Protein AF-V7HFF7-F1 (afdb_monomer)

Mean predicted aligned error: 7.64 Å

Nearest PDB structures (foldseek):
  9e7c-assembly1_A  TM=5.075E-01  e=8.113E+00  Homo sapiens

Foldseek 3Di:
DDWDWDDDPVDTAQIDDDDDDDDPVNVVCSVPPRNVVPDDPPDDDDDDDPDDDDPPPPPDD

pLDDT: mean 84.96, std 16.57, range [46.91, 96.81]

Solvent-accessible surface area (backbone atoms only — not comparable to full-atom values): 4235 Å² total; per-residue (Å²): 108,38,79,48,62,45,80,54,103,89,47,82,41,52,77,46,79,42,84,47,81,85,48,75,68,59,47,49,50,43,41,66,74,44,39,60,80,66,66,56,96,89,62,82,88,85,78,86,80,86,81,75,76,79,82,72,78,74,79,80,125

Sequence (61 aa):
MTFLAALRHDRVEAPWLIDGPINGERFQLYVDEVLVPIPKPGDIVIMDMCGRPRQRKKNLI

Radius of gyration: 15.18 Å; Cα contacts (8 Å, |Δi|>4): 46; chains: 1; bounding box: 50×18×31 Å

Secondary structure (DSSP, 8-state):
-EEEEEEETTEEEEEEEESS---HHHHHHIIIIIITTSPPTT-------TT----------

Structure (mmCIF, N/CA/C/O backbone):
data_AF-V7HFF7-F1
#
_entry.id   AF-V7HFF7-F1
#
loop_
_atom_site.group_PDB
_atom_site.id
_atom_site.type_symbol
_atom_site.label_atom_id
_atom_site.label_alt_id
_atom_site.label_comp_id
_atom_site.label_asym_id
_atom_site.label_entity_id
_atom_site.label_seq_id
_atom_site.pdbx_PDB_ins_code
_atom_site.Cartn_x
_atom_site.Cartn_y
_atom_site.Cartn_z
_atom_site.occupancy
_atom_site.B_iso_or_equiv
_atom_site.auth_seq_id
_atom_site.auth_comp_id
_atom_site.auth_asym_id
_atom_site.auth_atom_id
_atom_site.pdbx_PDB_model_num
ATOM 1 N N . MET A 1 1 ? -0.969 -11.992 -15.357 1.00 90.50 1 MET A N 1
ATOM 2 C CA . MET A 1 1 ? -1.922 -11.185 -14.578 1.00 90.50 1 MET A CA 1
ATOM 3 C C . MET A 1 1 ? -1.475 -11.213 -13.133 1.00 90.50 1 MET A C 1
ATOM 5 O O . MET A 1 1 ? -1.145 -12.295 -12.659 1.00 90.50 1 MET A O 1
ATOM 9 N N . THR A 1 2 ? -1.401 -10.060 -12.477 1.00 94.25 2 THR A N 1
ATOM 10 C CA . THR A 1 2 ? -0.969 -9.948 -11.077 1.00 94.25 2 THR A CA 1
ATOM 11 C C . THR A 1 2 ? -2.033 -9.194 -10.298 1.00 94.25 2 THR A C 1
ATOM 13 O O . THR A 1 2 ? -2.460 -8.121 -10.719 1.00 94.25 2 THR A O 1
ATOM 16 N N . PHE A 1 3 ? -2.455 -9.762 -9.173 1.00 94.69 3 PHE A N 1
ATOM 17 C CA . PHE A 1 3 ? -3.406 -9.147 -8.256 1.00 94.69 3 PHE A CA 1
ATOM 18 C C . PHE A 1 3 ? -2.682 -8.702 -6.988 1.00 94.69 3 PHE A C 1
ATOM 20 O O . PHE A 1 3 ? -1.901 -9.465 -6.418 1.00 94.69 3 PHE A O 1
ATOM 27 N N . LEU A 1 4 ? -2.947 -7.472 -6.565 1.00 94.44 4 LEU A N 1
ATOM 28 C CA . LEU A 1 4 ? -2.458 -6.877 -5.331 1.00 94.44 4 LEU A CA 1
ATOM 29 C C . LEU A 1 4 ? -3.655 -6.477 -4.482 1.00 94.44 4 LEU A C 1
ATOM 31 O O . LEU A 1 4 ? -4.658 -6.003 -5.005 1.00 94.44 4 LEU A O 1
ATOM 35 N N . ALA A 1 5 ? -3.544 -6.671 -3.177 1.00 95.31 5 ALA A N 1
ATOM 36 C CA . ALA A 1 5 ? -4.517 -6.182 -2.220 1.00 95.31 5 ALA A CA 1
ATOM 37 C C . ALA A 1 5 ? -3.866 -6.063 -0.843 1.00 95.31 5 ALA A C 1
ATOM 39 O O . ALA A 1 5 ? -2.919 -6.786 -0.522 1.00 95.31 5 ALA A O 1
ATOM 40 N N . ALA A 1 6 ? -4.401 -5.174 -0.016 1.00 94.81 6 ALA A N 1
ATOM 41 C CA . ALA A 1 6 ? -4.149 -5.171 1.411 1.00 94.81 6 ALA A CA 1
ATOM 42 C C . ALA A 1 6 ? -5.062 -6.195 2.092 1.00 94.81 6 ALA A C 1
ATOM 44 O O . ALA A 1 6 ? -6.250 -6.299 1.784 1.00 94.81 6 ALA A O 1
ATOM 45 N N . LEU A 1 7 ? -4.513 -6.943 3.044 1.00 94.44 7 LEU A N 1
ATOM 46 C CA . LEU A 1 7 ? -5.282 -7.881 3.851 1.00 94.44 7 LEU A CA 1
ATOM 47 C C . LEU A 1 7 ? -5.398 -7.358 5.275 1.00 94.44 7 LEU A C 1
ATOM 49 O O . LEU A 1 7 ? -4.406 -6.979 5.900 1.00 94.44 7 LEU A O 1
ATOM 53 N N . ARG A 1 8 ? -6.620 -7.384 5.797 1.00 92.69 8 ARG A N 1
ATOM 54 C CA . ARG A 1 8 ? -6.921 -7.210 7.215 1.00 92.69 8 ARG A CA 1
ATOM 55 C C . ARG A 1 8 ? -7.523 -8.505 7.738 1.00 92.69 8 ARG A C 1
ATOM 57 O O . ARG A 1 8 ? -8.000 -9.334 6.969 1.00 92.69 8 ARG A O 1
ATOM 64 N N . HIS A 1 9 ? -7.502 -8.677 9.055 1.00 93.12 9 HIS A N 1
ATOM 65 C CA . HIS A 1 9 ? -8.034 -9.881 9.701 1.00 93.12 9 HIS A CA 1
ATOM 66 C C . HIS A 1 9 ? -9.512 -10.171 9.362 1.00 93.12 9 HIS A C 1
ATOM 68 O O . HIS A 1 9 ? -9.949 -11.309 9.486 1.00 93.12 9 HIS A O 1
ATOM 74 N N . ASP A 1 10 ? -10.265 -9.155 8.939 1.00 95.06 10 ASP A N 1
ATOM 75 C CA . ASP A 1 10 ? -11.704 -9.193 8.690 1.00 95.06 10 ASP A CA 1
ATOM 76 C C . ASP A 1 10 ? -12.099 -8.976 7.218 1.00 95.06 10 ASP A C 1
ATOM 78 O O . ASP A 1 10 ? -13.254 -9.216 6.869 1.00 95.06 10 ASP A O 1
ATOM 82 N N . ARG A 1 11 ? -11.189 -8.504 6.349 1.00 94.81 11 ARG A N 1
ATOM 83 C CA . ARG A 1 11 ? -11.516 -8.150 4.954 1.00 94.81 11 ARG A CA 1
ATOM 84 C C . ARG A 1 11 ? -10.300 -7.972 4.043 1.00 94.81 11 ARG A C 1
ATOM 86 O O . ARG A 1 11 ? -9.172 -7.783 4.494 1.00 94.81 11 ARG A O 1
ATOM 93 N N . VAL A 1 12 ? -10.576 -7.960 2.740 1.00 95.62 12 VAL A N 1
ATOM 94 C CA . VAL A 1 12 ? -9.650 -7.523 1.684 1.00 95.62 12 VAL A CA 1
ATOM 95 C C . VAL A 1 12 ? -9.886 -6.039 1.395 1.00 95.62 12 VAL A C 1
ATOM 97 O O . VAL A 1 12 ? -11.031 -5.602 1.304 1.00 95.62 12 VAL A O 1
ATOM 100 N N . GLU A 1 13 ? -8.816 -5.270 1.229 1.00 95.94 13 GLU A N 1
ATOM 101 C CA . GLU A 1 13 ? -8.829 -3.838 0.922 1.00 95.94 13 GLU A CA 1
ATOM 102 C C . GLU A 1 13 ? -7.837 -3.494 -0.196 1.00 95.94 13 GLU A C 1
ATOM 104 O O . GLU A 1 13 ? -6.996 -4.312 -0.558 1.00 95.94 13 GLU A O 1
ATOM 109 N N . ALA A 1 14 ? -7.937 -2.281 -0.752 1.00 95.88 14 ALA A N 1
ATOM 110 C CA . ALA A 1 14 ? -7.031 -1.773 -1.788 1.00 95.88 14 ALA A CA 1
ATOM 111 C C . ALA A 1 14 ? -6.796 -2.750 -2.971 1.00 95.88 14 ALA A C 1
ATOM 113 O O . ALA A 1 14 ? -5.646 -2.987 -3.327 1.00 95.88 14 ALA A O 1
ATOM 114 N N . PRO A 1 15 ? -7.826 -3.379 -3.574 1.00 96.81 15 PRO A N 1
ATOM 115 C CA . PRO A 1 15 ? -7.596 -4.329 -4.655 1.00 96.81 15 PRO A CA 1
ATOM 116 C C . PRO A 1 15 ? -7.087 -3.616 -5.911 1.00 96.81 15 PRO A C 1
ATOM 118 O O . PRO A 1 15 ? -7.649 -2.610 -6.345 1.00 96.81 15 PRO A O 1
ATOM 121 N N . TRP A 1 16 ? -6.066 -4.181 -6.544 1.00 96.50 16 TRP A N 1
ATOM 122 C CA . TRP A 1 16 ? -5.547 -3.708 -7.816 1.00 96.50 16 TRP A CA 1
ATOM 123 C C . TRP A 1 16 ? -5.120 -4.866 -8.703 1.00 96.50 16 TRP A C 1
ATOM 125 O O . TRP A 1 16 ? -4.517 -5.843 -8.257 1.00 96.50 16 TRP A O 1
ATOM 135 N N . LEU A 1 17 ? -5.447 -4.754 -9.983 1.00 96.19 17 LEU A N 1
ATOM 136 C CA . LEU A 1 17 ? -5.232 -5.800 -10.961 1.00 96.19 17 LEU A CA 1
ATOM 137 C C . LEU A 1 17 ? -4.432 -5.229 -12.117 1.00 96.19 17 LEU A C 1
ATOM 139 O O . LEU A 1 17 ? -4.836 -4.241 -12.727 1.00 96.19 17 LEU A O 1
ATOM 143 N N . ILE A 1 18 ? -3.297 -5.856 -12.402 1.00 94.31 18 ILE A N 1
ATOM 144 C CA . ILE A 1 18 ? -2.404 -5.424 -13.469 1.00 94.31 18 ILE A CA 1
ATOM 145 C C . ILE A 1 18 ? -2.100 -6.568 -14.424 1.00 94.31 18 ILE A C 1
ATOM 147 O O . ILE A 1 18 ? -1.953 -7.737 -14.038 1.00 94.31 18 ILE A O 1
ATOM 151 N N . ASP A 1 19 ? -1.921 -6.200 -15.685 1.00 94.69 19 ASP A N 1
ATOM 152 C CA . ASP A 1 19 ? -1.391 -7.101 -16.689 1.00 94.69 19 ASP A CA 1
ATOM 153 C C . ASP A 1 19 ? 0.142 -7.110 -16.660 1.00 94.69 19 ASP A C 1
ATOM 155 O O . ASP A 1 19 ? 0.836 -6.084 -16.679 1.00 94.69 19 ASP A O 1
ATOM 159 N N . GLY A 1 20 ? 0.680 -8.326 -16.579 1.00 91.62 20 GLY A N 1
ATOM 160 C CA . GLY A 1 20 ? 2.107 -8.578 -16.399 1.00 91.62 20 GLY A CA 1
ATOM 161 C C . GLY A 1 20 ? 2.591 -8.502 -14.941 1.00 91.62 20 GLY A C 1
ATOM 162 O O . GLY A 1 20 ? 1.781 -8.421 -14.014 1.00 91.62 20 GLY A O 1
ATOM 163 N N . PRO A 1 21 ? 3.914 -8.603 -14.727 1.00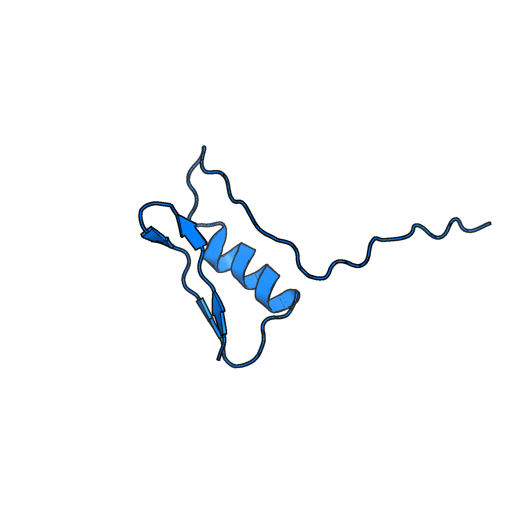 91.81 21 PRO A N 1
ATOM 164 C CA . PRO A 1 21 ? 4.519 -8.614 -13.399 1.00 91.81 21 PRO A CA 1
ATOM 165 C C . PRO A 1 21 ? 4.482 -7.236 -12.722 1.00 91.81 21 PRO A C 1
ATOM 167 O O . PRO A 1 21 ? 4.444 -6.187 -13.376 1.00 91.81 21 PRO A O 1
ATOM 170 N N 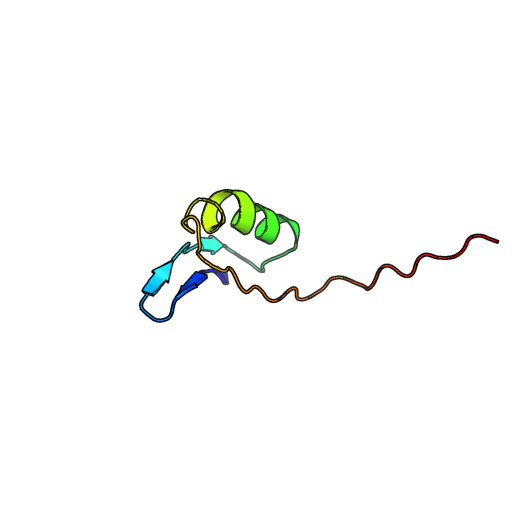. ILE A 1 22 ? 4.523 -7.252 -11.390 1.00 90.12 22 ILE A N 1
ATOM 171 C CA . ILE A 1 22 ? 4.773 -6.067 -10.565 1.00 90.12 22 ILE A CA 1
ATOM 172 C C . ILE A 1 22 ? 6.256 -5.663 -10.674 1.00 90.12 22 ILE A C 1
ATOM 174 O O . ILE A 1 22 ? 7.134 -6.514 -10.811 1.00 90.12 22 ILE A O 1
ATOM 178 N N . ASN A 1 23 ? 6.545 -4.365 -10.620 1.00 89.62 23 ASN A N 1
ATOM 179 C CA . ASN A 1 23 ? 7.898 -3.814 -10.515 1.00 89.62 23 ASN A CA 1
ATOM 180 C C . ASN A 1 23 ? 7.894 -2.651 -9.504 1.00 89.62 23 ASN A C 1
ATOM 182 O O . ASN A 1 23 ? 6.841 -2.315 -8.966 1.00 89.62 23 ASN A O 1
ATOM 186 N N . GLY A 1 24 ? 9.053 -2.039 -9.240 1.00 89.56 24 GLY A N 1
ATOM 187 C CA . GLY A 1 24 ? 9.163 -0.974 -8.235 1.00 89.56 24 GLY A CA 1
ATOM 188 C C . GLY A 1 24 ? 8.280 0.249 -8.514 1.00 89.56 24 GLY A C 1
ATOM 189 O O . GLY A 1 24 ? 7.660 0.766 -7.594 1.00 89.56 24 GLY A O 1
ATOM 190 N N . GLU A 1 25 ? 8.169 0.6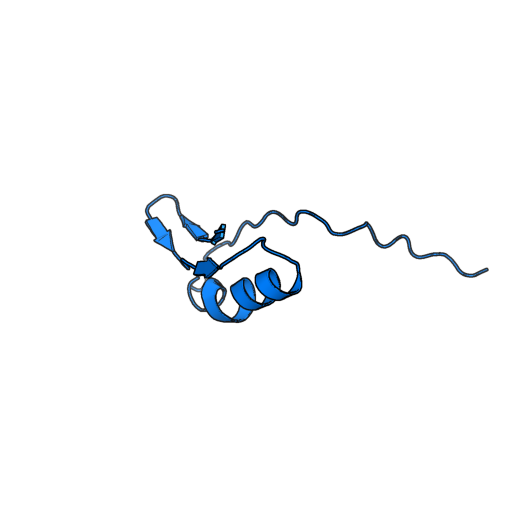75 -9.772 1.00 92.62 25 GLU A N 1
ATOM 191 C CA . GLU A 1 25 ? 7.347 1.827 -10.172 1.00 92.62 25 GLU A CA 1
ATOM 192 C C . GLU A 1 25 ? 5.849 1.533 -10.029 1.00 92.62 25 GLU A C 1
ATOM 194 O O . GLU A 1 25 ? 5.122 2.293 -9.397 1.00 92.62 25 GLU A O 1
ATOM 199 N N . ARG A 1 26 ? 5.390 0.384 -10.541 1.00 92.94 26 ARG A N 1
ATOM 200 C CA . ARG A 1 26 ? 3.996 -0.060 -10.397 1.00 92.94 26 ARG A CA 1
ATOM 201 C C . ARG A 1 26 ? 3.633 -0.258 -8.930 1.00 92.94 26 ARG A C 1
ATOM 203 O O . ARG A 1 26 ? 2.521 0.055 -8.530 1.00 92.94 26 ARG A O 1
ATOM 210 N N . PHE A 1 27 ? 4.564 -0.762 -8.126 1.00 91.50 27 PHE A N 1
ATOM 211 C CA . PHE A 1 27 ? 4.353 -0.908 -6.694 1.00 91.50 27 PHE A CA 1
ATOM 212 C C . PHE A 1 27 ? 4.251 0.441 -5.980 1.00 91.50 27 PHE A C 1
ATOM 214 O O . PHE A 1 27 ? 3.377 0.606 -5.139 1.00 91.50 27 PHE A O 1
ATOM 221 N N . GLN A 1 28 ? 5.093 1.414 -6.331 1.00 92.81 28 GLN A N 1
ATOM 222 C CA . GLN A 1 28 ? 4.988 2.765 -5.784 1.00 92.81 28 GLN A CA 1
ATOM 223 C C . GLN A 1 28 ? 3.636 3.396 -6.141 1.00 92.81 28 GLN A C 1
ATOM 225 O O . GLN A 1 28 ? 2.956 3.907 -5.260 1.00 92.81 28 GLN A O 1
ATOM 230 N N . LEU A 1 29 ? 3.192 3.249 -7.394 1.00 95.62 29 LEU A N 1
ATOM 231 C CA . LEU A 1 29 ? 1.874 3.711 -7.832 1.00 95.62 29 LEU A CA 1
ATOM 232 C C . LEU A 1 29 ? 0.735 3.041 -7.047 1.00 95.62 29 LEU A C 1
ATOM 234 O O . LEU A 1 29 ? -0.203 3.708 -6.628 1.00 95.62 29 LEU A O 1
ATOM 238 N N . TYR A 1 30 ? 0.829 1.729 -6.806 1.00 94.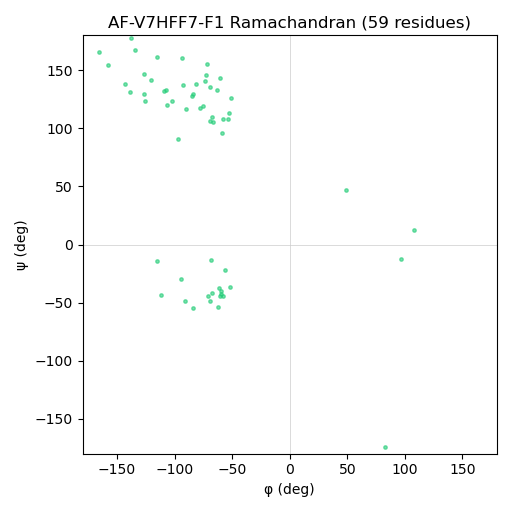81 30 TYR A N 1
ATOM 239 C CA . TYR A 1 30 ? -0.119 1.018 -5.946 1.00 94.81 30 TYR A CA 1
ATOM 240 C C . TYR A 1 30 ? -0.162 1.607 -4.533 1.00 94.81 30 TYR A C 1
ATOM 242 O O . TYR A 1 30 ? -1.243 1.783 -3.974 1.00 94.81 30 TYR A O 1
ATOM 250 N N . VAL A 1 31 ? 1.001 1.910 -3.950 1.00 93.62 31 VAL A N 1
ATOM 251 C CA . VAL A 1 31 ? 1.075 2.501 -2.613 1.00 93.62 31 VAL A CA 1
ATOM 252 C C . VAL A 1 31 ? 0.400 3.867 -2.598 1.00 93.62 31 VAL A C 1
ATOM 254 O O . VAL A 1 31 ? -0.507 4.068 -1.794 1.00 93.62 31 VAL A O 1
ATOM 257 N N . ASP A 1 32 ? 0.800 4.767 -3.491 1.00 95.50 32 ASP A N 1
ATOM 258 C CA . ASP A 1 32 ? 0.375 6.167 -3.454 1.00 95.50 32 ASP A CA 1
ATOM 259 C C . ASP A 1 32 ? -1.103 6.337 -3.828 1.00 95.50 32 ASP A C 1
ATOM 261 O O . ASP A 1 32 ? -1.843 7.031 -3.130 1.00 95.50 32 ASP A O 1
ATOM 265 N N . GLU A 1 33 ? -1.556 5.657 -4.883 1.00 95.94 33 GLU A N 1
ATOM 266 C CA . GLU A 1 33 ? -2.885 5.892 -5.459 1.00 95.94 33 GLU A CA 1
ATOM 267 C C . GLU A 1 33 ? -3.958 4.942 -4.920 1.00 95.94 33 GLU A C 1
ATOM 269 O O . GLU A 1 33 ? -5.135 5.297 -4.876 1.00 95.94 33 GLU A O 1
ATOM 274 N N . VAL A 1 34 ? -3.582 3.719 -4.526 1.00 96.44 34 VAL A N 1
ATOM 275 C CA . VAL A 1 34 ? -4.556 2.673 -4.168 1.00 96.44 34 VAL A CA 1
ATOM 276 C C . VAL A 1 34 ? -4.526 2.348 -2.679 1.00 96.44 34 VAL A C 1
ATOM 278 O O . VAL A 1 34 ? -5.584 2.216 -2.069 1.00 96.44 34 VAL A O 1
ATOM 281 N N . LEU A 1 35 ? -3.344 2.218 -2.072 1.00 95.25 35 LEU A N 1
ATOM 282 C CA . LEU A 1 35 ? -3.224 1.802 -0.677 1.00 95.25 35 LEU A CA 1
ATOM 283 C C . LEU A 1 35 ? -3.372 2.963 0.304 1.00 95.25 35 LEU A C 1
ATOM 285 O O . LEU A 1 35 ? -4.195 2.869 1.205 1.00 95.25 35 LEU A O 1
ATOM 289 N N . VAL A 1 36 ? -2.581 4.030 0.166 1.00 95.06 36 VAL A N 1
ATOM 290 C CA . VAL A 1 36 ? -2.525 5.161 1.115 1.00 95.06 36 VAL A CA 1
ATOM 291 C C . VAL A 1 36 ? -3.902 5.763 1.445 1.00 95.06 36 VAL A C 1
ATOM 293 O O . VAL A 1 36 ? -4.112 6.089 2.614 1.00 95.06 36 VAL A O 1
ATOM 296 N N . PRO A 1 37 ? -4.868 5.866 0.509 1.00 95.88 37 PRO A N 1
ATOM 297 C CA . PRO A 1 37 ? -6.195 6.399 0.824 1.00 95.88 37 PRO A CA 1
ATOM 298 C C . PRO A 1 37 ? -7.058 5.518 1.745 1.00 95.88 37 PRO A C 1
ATOM 300 O O . PRO A 1 37 ? -8.098 5.980 2.214 1.00 95.88 37 PRO A O 1
ATOM 303 N N . ILE A 1 38 ? -6.685 4.251 1.971 1.00 95.19 38 ILE A N 1
ATOM 304 C CA . ILE A 1 38 ? -7.545 3.261 2.635 1.00 95.19 38 ILE A CA 1
ATOM 305 C C . ILE A 1 38 ? -7.362 3.199 4.167 1.00 95.19 38 ILE A C 1
ATOM 307 O O . ILE A 1 38 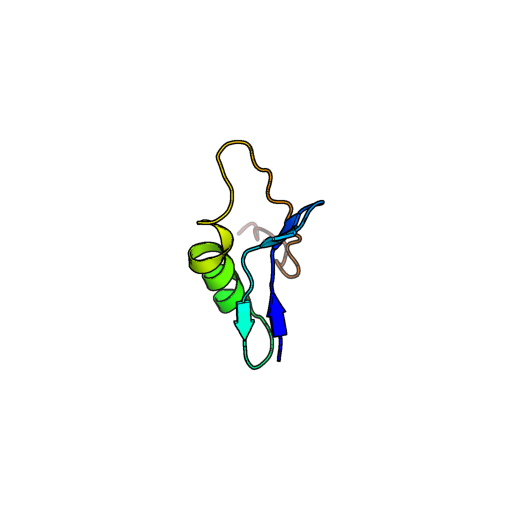? -8.376 3.224 4.874 1.00 95.19 38 ILE A O 1
ATOM 311 N N . PRO A 1 39 ? -6.136 3.115 4.730 1.00 94.38 39 PRO A N 1
ATOM 312 C CA . PRO A 1 39 ? -5.933 3.079 6.174 1.00 94.38 39 PRO A CA 1
ATOM 313 C C . PRO A 1 39 ? -6.461 4.330 6.877 1.00 94.38 39 PRO A C 1
ATOM 315 O O . PRO A 1 39 ? -6.314 5.456 6.405 1.00 94.38 39 PRO A O 1
ATOM 318 N N . LYS A 1 40 ? -7.023 4.136 8.068 1.00 93.69 40 LYS A N 1
ATOM 319 C CA . LYS A 1 40 ? -7.440 5.224 8.956 1.00 93.69 40 LYS A CA 1
ATOM 320 C C . LYS A 1 40 ? -6.331 5.552 9.958 1.00 93.69 40 LYS A C 1
ATOM 322 O O . LYS A 1 40 ? -5.474 4.707 10.222 1.00 93.69 40 LYS A O 1
ATOM 327 N N . PRO A 1 41 ? -6.350 6.745 10.580 1.00 93.88 41 PRO A N 1
ATOM 328 C CA . PRO A 1 41 ? -5.452 7.039 11.691 1.00 93.88 41 PRO A CA 1
ATOM 329 C C . PRO A 1 41 ? -5.506 5.937 12.761 1.00 93.88 41 PRO A C 1
ATOM 331 O O . PRO A 1 41 ? -6.584 5.589 13.238 1.00 93.88 41 PRO A O 1
ATOM 334 N N . GLY A 1 42 ? -4.341 5.389 13.116 1.00 93.19 42 GLY A N 1
ATOM 335 C CA . GLY A 1 42 ? -4.209 4.270 14.057 1.00 93.19 42 GLY A CA 1
ATOM 336 C C . GLY A 1 42 ? -4.098 2.883 13.410 1.00 93.19 42 GLY A C 1
ATOM 337 O O . GLY A 1 42 ? -3.709 1.939 14.095 1.00 93.19 42 GLY A O 1
ATOM 338 N N . ASP A 1 43 ? -4.368 2.748 12.108 1.00 93.75 43 ASP A N 1
ATOM 339 C CA . ASP A 1 43 ? -4.107 1.509 11.374 1.00 93.75 43 ASP A CA 1
ATOM 340 C C . ASP A 1 43 ? -2.602 1.318 11.129 1.00 93.75 43 ASP A C 1
ATOM 342 O O . ASP A 1 43 ? -1.876 2.262 10.813 1.00 93.75 43 ASP A O 1
ATOM 346 N N . ILE A 1 44 ? -2.134 0.072 11.241 1.00 91.81 44 ILE A N 1
ATOM 347 C CA . ILE A 1 44 ? -0.742 -0.301 10.971 1.00 91.81 44 ILE A CA 1
ATOM 348 C C . ILE A 1 44 ? -0.687 -1.058 9.649 1.00 91.81 44 ILE A C 1
ATOM 350 O O . ILE A 1 44 ? -1.284 -2.125 9.506 1.00 91.81 44 ILE A O 1
ATOM 354 N N . VAL A 1 45 ? 0.074 -0.521 8.698 1.00 91.44 45 VAL A N 1
ATOM 355 C CA . VAL A 1 45 ? 0.395 -1.211 7.448 1.00 91.44 45 VAL A CA 1
ATOM 356 C C . VAL A 1 45 ? 1.682 -2.002 7.651 1.00 91.44 45 VAL A C 1
ATOM 358 O O 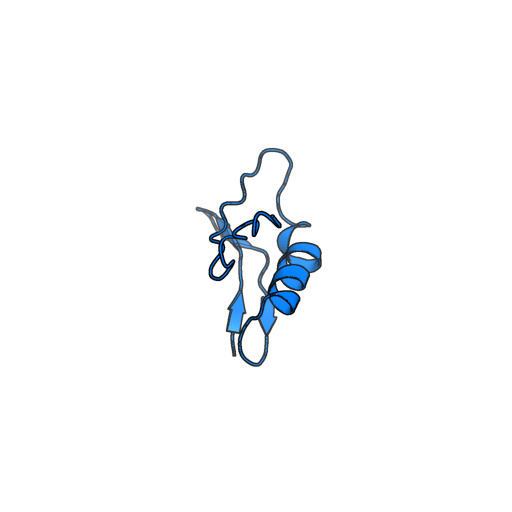. VAL A 1 45 ? 2.742 -1.427 7.894 1.00 91.44 45 VAL A O 1
ATOM 361 N N . ILE A 1 46 ? 1.586 -3.326 7.539 1.00 89.62 46 ILE A N 1
ATOM 362 C CA . ILE A 1 46 ? 2.746 -4.217 7.487 1.00 89.62 46 ILE A CA 1
ATOM 363 C C . ILE A 1 46 ? 2.939 -4.617 6.033 1.00 89.62 46 ILE A C 1
ATOM 365 O O . ILE A 1 46 ? 2.028 -5.136 5.392 1.00 89.62 46 ILE A O 1
ATOM 369 N N . MET A 1 47 ? 4.130 -4.359 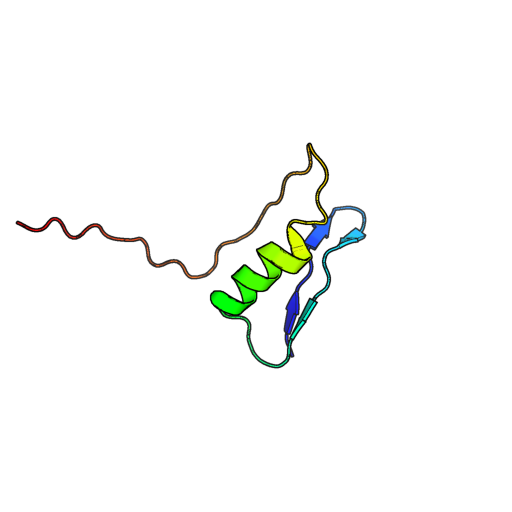5.512 1.00 85.00 47 MET A N 1
ATOM 370 C CA . MET A 1 47 ? 4.454 -4.585 4.115 1.00 85.00 47 MET A CA 1
ATOM 371 C C . MET A 1 47 ? 5.846 -5.185 4.022 1.00 85.00 47 MET A C 1
ATOM 373 O O . MET A 1 47 ? 6.786 -4.666 4.623 1.00 85.00 47 MET A O 1
ATOM 377 N N . ASP A 1 48 ? 5.973 -6.267 3.262 1.00 78.00 48 ASP A N 1
ATOM 378 C CA . ASP A 1 48 ? 7.277 -6.836 2.957 1.00 78.00 48 ASP A CA 1
ATOM 379 C C . ASP A 1 48 ? 7.895 -6.102 1.756 1.00 78.00 48 ASP A C 1
ATOM 381 O O . ASP A 1 48 ? 7.250 -5.916 0.722 1.00 78.00 48 ASP A O 1
ATOM 385 N N . MET A 1 49 ? 9.146 -5.661 1.891 1.00 65.94 49 MET A N 1
ATOM 386 C CA . MET A 1 49 ? 9.913 -5.073 0.793 1.00 65.94 49 MET A CA 1
ATOM 387 C C . MET A 1 49 ? 10.805 -6.141 0.175 1.00 65.94 49 MET A C 1
ATOM 389 O O . MET A 1 49 ? 11.971 -6.297 0.541 1.00 65.94 49 MET A O 1
ATOM 393 N N . CYS A 1 50 ? 10.286 -6.830 -0.836 1.00 62.94 50 CYS A N 1
ATOM 394 C CA . CYS A 1 50 ? 11.110 -7.698 -1.662 1.00 62.94 50 CYS A CA 1
ATOM 395 C C . CYS A 1 50 ? 11.911 -6.851 -2.672 1.00 62.94 50 CYS A C 1
ATOM 397 O O . CYS A 1 50 ? 11.332 -6.171 -3.517 1.00 62.94 50 CYS A O 1
ATOM 399 N N . GLY A 1 51 ? 13.249 -6.880 -2.597 1.00 57.12 51 GLY A N 1
ATOM 400 C CA . GLY A 1 51 ? 14.108 -6.433 -3.705 1.00 57.12 51 GLY A CA 1
ATOM 401 C C . GLY A 1 51 ? 14.882 -5.116 -3.560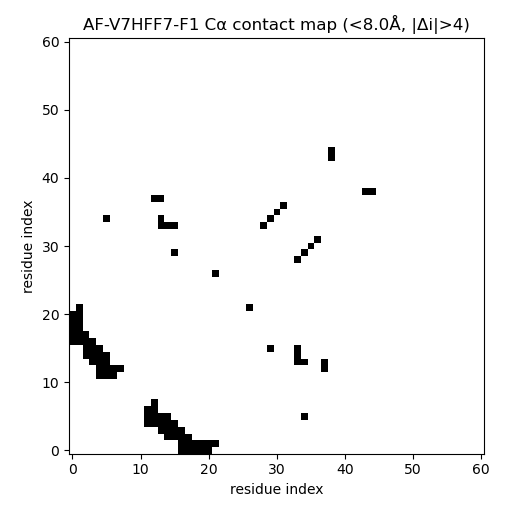 1.00 57.12 51 GLY A C 1
ATOM 402 O O . GLY A 1 51 ? 15.457 -4.667 -4.550 1.00 57.12 51 GLY A O 1
ATOM 403 N N . ARG A 1 52 ? 14.995 -4.491 -2.377 1.00 55.38 52 ARG A N 1
ATOM 404 C CA . ARG A 1 52 ? 16.014 -3.431 -2.206 1.00 55.38 52 ARG A CA 1
ATOM 405 C C . ARG A 1 52 ? 17.406 -4.067 -2.082 1.00 55.38 52 ARG A C 1
ATOM 407 O O . ARG A 1 52 ? 17.640 -4.777 -1.102 1.00 55.38 52 ARG A O 1
ATOM 414 N N . PRO A 1 53 ? 18.381 -3.791 -2.971 1.00 56.31 53 PRO A N 1
ATOM 415 C CA . PRO A 1 53 ? 19.766 -4.028 -2.609 1.00 56.31 53 PRO A CA 1
ATOM 416 C C . PRO A 1 53 ? 20.106 -3.100 -1.438 1.00 56.31 53 PRO A C 1
ATOM 418 O O . PRO A 1 53 ? 19.805 -1.905 -1.460 1.00 56.31 53 PRO A O 1
ATOM 421 N N . ARG A 1 54 ? 20.740 -3.648 -0.399 1.00 54.97 54 ARG A N 1
ATOM 422 C CA . ARG A 1 54 ? 21.353 -2.859 0.676 1.00 54.97 54 ARG A CA 1
ATOM 423 C C . ARG A 1 54 ? 22.283 -1.845 0.005 1.00 54.97 54 ARG A C 1
ATOM 425 O O . ARG A 1 54 ? 23.273 -2.259 -0.594 1.00 54.97 54 ARG A O 1
ATOM 432 N N . GLN A 1 55 ? 21.980 -0.544 0.071 1.00 51.28 55 GLN A N 1
ATOM 433 C CA . GLN A 1 55 ? 22.931 0.489 -0.344 1.00 51.28 55 GLN A CA 1
ATOM 434 C C . GLN A 1 55 ? 24.190 0.319 0.514 1.00 51.28 55 GLN A C 1
ATOM 436 O O . GLN A 1 55 ? 24.269 0.789 1.648 1.00 51.28 55 GLN A O 1
ATOM 441 N N . ARG A 1 56 ? 25.192 -0.392 -0.009 1.00 50.69 56 ARG A N 1
ATOM 442 C CA . ARG A 1 56 ? 26.560 -0.255 0.471 1.00 50.69 56 ARG A CA 1
ATOM 443 C C . ARG A 1 56 ? 26.957 1.162 0.083 1.00 50.69 56 ARG A C 1
ATOM 445 O O . ARG A 1 56 ? 27.196 1.423 -1.094 1.00 50.69 56 ARG A O 1
ATOM 452 N N . LYS A 1 57 ? 27.010 2.077 1.056 1.00 49.47 57 LYS A N 1
ATOM 453 C CA . LYS A 1 57 ? 27.804 3.297 0.897 1.00 49.47 57 LYS A CA 1
ATOM 454 C C . LYS A 1 57 ? 29.207 2.823 0.519 1.00 49.47 57 LYS A C 1
ATOM 456 O O . LYS A 1 57 ? 29.880 2.192 1.330 1.00 49.47 57 LYS A O 1
ATOM 461 N N . LYS A 1 58 ? 29.614 3.016 -0.737 1.00 49.88 58 LYS A N 1
ATOM 462 C CA . LYS A 1 58 ? 31.032 2.945 -1.073 1.00 49.88 58 LYS A CA 1
ATOM 463 C C . LYS A 1 58 ? 31.640 4.156 -0.380 1.00 49.88 58 LYS A C 1
ATOM 465 O O . LYS A 1 58 ? 31.326 5.282 -0.753 1.00 49.88 58 LYS A O 1
ATOM 470 N N . ASN A 1 59 ? 32.428 3.919 0.664 1.00 47.91 59 ASN A N 1
ATOM 471 C CA . ASN A 1 59 ? 33.363 4.927 1.135 1.00 47.91 59 ASN A CA 1
ATOM 472 C C . ASN A 1 59 ? 34.272 5.233 -0.060 1.00 47.91 59 ASN A C 1
ATOM 474 O O . ASN A 1 59 ? 35.045 4.367 -0.471 1.00 47.91 59 ASN A O 1
ATOM 478 N N . LEU A 1 60 ? 34.099 6.411 -0.662 1.00 46.91 60 LEU A N 1
ATOM 479 C CA . LEU A 1 60 ? 35.134 6.996 -1.497 1.00 46.91 60 LEU A CA 1
ATOM 480 C C . LEU A 1 60 ? 36.262 7.395 -0.546 1.00 46.91 60 LEU A C 1
ATOM 482 O O . LEU A 1 60 ? 36.101 8.300 0.272 1.00 46.91 60 LEU A O 1
ATOM 486 N N . ILE A 1 61 ? 37.331 6.607 -0.600 1.00 52.81 61 ILE A N 1
ATOM 487 C CA . ILE A 1 61 ? 38.696 7.091 -0.391 1.00 52.81 61 ILE A CA 1
ATOM 488 C C . ILE A 1 61 ? 39.079 7.979 -1.571 1.00 52.81 61 ILE A C 1
ATOM 490 O O . IL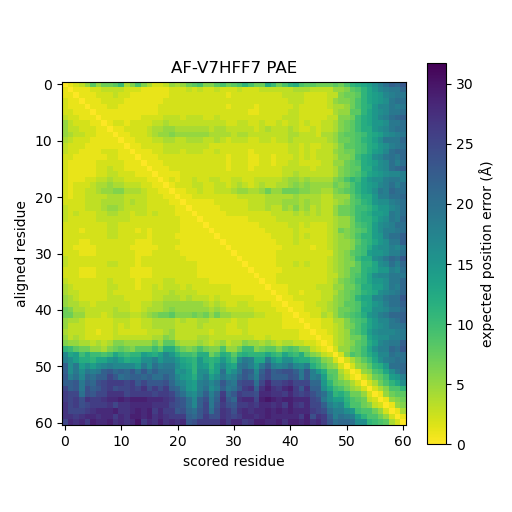E A 1 61 ? 38.630 7.660 -2.698 1.00 52.81 61 ILE A O 1
#